Protein AF-B3LUR9-F1 (afdb_monomer)

Foldseek 3Di:
DVVVVVVVVVVVVVVVVPPPPVPCPPCPVVPPCVVVCVVVPPPQDFDDDDPPCVPPDPDDDPPDDDPDDDDDDDDGHD

Radius of gyration: 27.23 Å; Cα contacts (8 Å, |Δi|>4): 16; chains: 1; bounding box: 45×37×78 Å

pLDDT: mean 79.04, std 15.39, range [53.53, 98.12]

Mean predicted aligned error: 14.52 Å

Organism: Saccharomyces cerevisiae (strain RM11-1a) (NCBI:txid285006)

Nearest PDB structures (foldseek):
  5jj1-assembly1_E  TM=2.237E-01  e=5.015E+00  Lederbergvirus P22

Structure (mmCIF, N/CA/C/O backbone):
data_AF-B3LUR9-F1
#
_entry.id   AF-B3LUR9-F1
#
loop_
_atom_site.group_PDB
_atom_site.id
_atom_site.type_symbol
_atom_site.label_atom_id
_atom_site.label_alt_id
_atom_site.label_comp_id
_atom_site.label_asym_id
_atom_site.label_entity_id
_atom_site.label_seq_id
_atom_site.pdbx_PDB_ins_code
_atom_site.Cartn_x
_atom_site.Cartn_y
_atom_site.Cartn_z
_atom_site.occupancy
_atom_site.B_iso_or_equiv
_atom_site.auth_seq_id
_atom_site.auth_comp_id
_atom_site.auth_asym_id
_atom_site.auth_atom_id
_atom_site.pdbx_PDB_model_num
ATOM 1 N N . MET A 1 1 ? 25.292 25.667 -58.165 1.00 60.91 1 MET A N 1
ATOM 2 C CA . MET A 1 1 ? 24.469 24.513 -57.730 1.00 60.91 1 MET A CA 1
ATOM 3 C C . MET A 1 1 ? 24.937 23.921 -56.398 1.00 60.91 1 MET A C 1
ATOM 5 O O . MET A 1 1 ? 24.101 23.765 -55.521 1.00 60.91 1 MET A O 1
ATOM 9 N N . LEU A 1 2 ? 26.243 23.699 -56.180 1.00 62.66 2 LEU A N 1
ATOM 10 C CA . LEU A 1 2 ? 26.779 23.108 -54.937 1.00 62.66 2 LEU A CA 1
ATOM 11 C C . LEU A 1 2 ? 26.405 23.868 -53.645 1.00 62.66 2 LEU A C 1
ATOM 13 O O . LEU A 1 2 ? 26.010 23.257 -52.662 1.00 62.66 2 LEU A O 1
ATOM 17 N N . LYS A 1 3 ? 26.447 25.208 -53.663 1.00 64.62 3 LYS A N 1
ATOM 18 C CA . LYS A 1 3 ? 26.096 26.038 -52.493 1.00 64.62 3 LYS A CA 1
ATOM 19 C C . LYS A 1 3 ? 24.637 25.860 -52.058 1.00 64.62 3 LYS A C 1
ATOM 21 O O . LYS A 1 3 ? 24.366 25.776 -50.870 1.00 64.62 3 LYS A O 1
ATOM 26 N N . SER A 1 4 ? 23.715 25.744 -53.016 1.00 68.38 4 SER A N 1
ATOM 27 C CA . SER A 1 4 ? 22.285 25.565 -52.730 1.00 68.38 4 SER A CA 1
ATOM 28 C C . SER A 1 4 ? 22.019 24.236 -52.027 1.00 68.38 4 SER A C 1
ATOM 30 O O . SER A 1 4 ? 21.261 24.207 -51.069 1.00 68.38 4 SER A O 1
ATOM 32 N N . ALA A 1 5 ? 22.693 23.163 -52.452 1.00 72.25 5 ALA A N 1
ATOM 33 C CA . ALA A 1 5 ? 22.574 21.855 -51.813 1.00 72.25 5 ALA A CA 1
ATOM 34 C C . ALA A 1 5 ? 23.099 21.874 -50.367 1.00 72.25 5 ALA A C 1
ATOM 36 O O . ALA A 1 5 ? 22.459 21.326 -49.474 1.00 72.25 5 ALA A O 1
ATOM 37 N N . VAL A 1 6 ? 24.216 22.567 -50.117 1.00 75.44 6 VAL A N 1
ATOM 38 C CA . VAL A 1 6 ? 24.786 22.714 -48.766 1.00 75.44 6 VAL A CA 1
ATOM 39 C C . VAL A 1 6 ? 23.836 23.475 -47.835 1.00 75.44 6 VAL A C 1
ATOM 41 O O . VAL A 1 6 ? 23.617 23.041 -46.707 1.00 75.44 6 VAL A O 1
ATOM 44 N N . TYR A 1 7 ? 23.211 24.559 -48.307 1.00 72.88 7 TYR A N 1
ATOM 45 C CA . TYR A 1 7 ? 22.234 25.303 -47.503 1.00 72.88 7 TYR A CA 1
ATOM 46 C C . TYR A 1 7 ? 20.960 24.495 -47.220 1.00 72.88 7 TYR A C 1
ATOM 48 O O . TYR A 1 7 ? 20.433 24.572 -46.113 1.00 72.88 7 TYR A O 1
ATOM 56 N N . SER A 1 8 ? 20.492 23.681 -48.171 1.00 69.62 8 SER A N 1
ATOM 57 C CA . SER A 1 8 ? 19.332 22.803 -47.968 1.00 69.62 8 SER A CA 1
ATOM 58 C C . SER A 1 8 ? 19.601 21.691 -46.949 1.00 69.62 8 SER A C 1
ATOM 60 O O . SER A 1 8 ? 18.739 21.407 -46.121 1.00 69.62 8 SER A O 1
ATOM 62 N N . ILE A 1 9 ? 20.799 21.096 -46.962 1.00 70.12 9 ILE A N 1
ATOM 63 C CA . ILE A 1 9 ? 21.199 20.069 -45.985 1.00 70.12 9 ILE A CA 1
ATOM 64 C C . ILE A 1 9 ? 21.321 20.681 -44.583 1.00 70.12 9 ILE A C 1
ATOM 66 O O . ILE A 1 9 ? 20.827 20.106 -43.612 1.00 70.12 9 ILE A O 1
ATOM 70 N N . LEU A 1 10 ? 21.915 21.874 -44.477 1.00 68.50 10 LEU A N 1
ATOM 71 C CA . LEU A 1 10 ? 22.047 22.575 -43.202 1.00 68.50 10 LEU A CA 1
ATOM 72 C C . LEU A 1 10 ? 20.674 22.959 -42.627 1.00 68.50 10 LEU A C 1
ATOM 74 O O . LEU A 1 10 ? 20.414 22.712 -41.451 1.00 68.50 10 LEU A O 1
ATOM 78 N N . ALA A 1 11 ? 19.764 23.469 -43.464 1.00 66.62 11 ALA A N 1
ATOM 79 C CA . ALA A 1 11 ? 18.394 23.766 -43.055 1.00 66.62 11 ALA A CA 1
ATOM 80 C C . ALA A 1 11 ? 17.655 22.508 -42.569 1.00 66.62 11 ALA A C 1
ATOM 82 O O . ALA A 1 11 ? 17.054 22.550 -41.501 1.00 66.62 11 ALA A O 1
ATOM 83 N N . ALA A 1 12 ? 17.762 21.381 -43.284 1.00 63.56 12 ALA A N 1
ATOM 84 C CA . ALA A 1 12 ? 17.129 20.115 -42.902 1.00 63.56 12 ALA A CA 1
ATOM 85 C C . ALA A 1 12 ? 17.660 19.550 -41.568 1.00 63.56 12 ALA A C 1
ATOM 87 O O . ALA A 1 12 ? 16.882 19.026 -40.773 1.00 63.56 12 ALA A O 1
ATOM 88 N N . SER A 1 13 ? 18.960 19.702 -41.284 1.00 60.66 13 SER A N 1
ATOM 89 C CA . SER A 1 13 ? 19.556 19.261 -40.011 1.00 60.66 13 SER A CA 1
ATOM 90 C C . SER A 1 13 ? 19.103 20.072 -38.789 1.00 60.66 13 SER A C 1
ATOM 92 O O . SER A 1 13 ? 19.086 19.543 -37.680 1.00 60.66 13 SER A O 1
ATOM 94 N N . LEU A 1 14 ? 18.684 21.328 -38.980 1.00 59.03 14 LEU A N 1
ATOM 95 C CA . LEU A 1 14 ? 18.213 22.196 -37.895 1.00 59.03 14 LEU A CA 1
ATOM 96 C C . LEU A 1 14 ? 16.741 21.944 -37.531 1.00 59.03 14 LEU A C 1
ATOM 98 O O . LEU A 1 14 ? 16.361 22.142 -36.378 1.00 59.03 14 LEU A O 1
ATOM 102 N N . VAL A 1 15 ? 15.915 21.459 -38.468 1.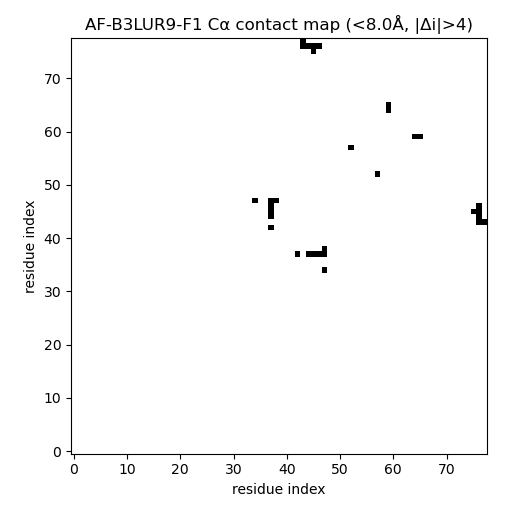00 60.31 15 VAL A N 1
ATOM 103 C CA . VAL A 1 15 ? 14.482 21.205 -38.208 1.00 60.31 15 VAL A CA 1
ATOM 104 C C . VAL A 1 15 ? 14.277 20.040 -37.231 1.00 60.31 15 VAL A C 1
ATOM 106 O O . VAL A 1 15 ? 13.375 20.093 -36.400 1.00 60.31 15 VAL A O 1
ATOM 109 N N . ASN A 1 16 ? 15.157 19.032 -37.256 1.00 55.12 16 ASN A N 1
ATOM 110 C CA . ASN A 1 16 ? 15.088 17.877 -36.347 1.00 55.12 16 ASN A CA 1
ATOM 111 C C . ASN A 1 16 ? 15.624 18.150 -34.930 1.00 55.12 16 ASN A C 1
ATOM 113 O O . ASN A 1 16 ? 15.423 17.326 -34.042 1.00 55.12 16 ASN A O 1
ATOM 117 N N . ALA A 1 17 ? 16.294 19.284 -34.699 1.00 53.53 17 ALA A N 1
ATOM 118 C CA . ALA A 1 17 ? 16.782 19.679 -33.374 1.00 53.53 17 ALA A CA 1
ATOM 119 C C . ALA A 1 17 ? 15.822 20.638 -32.638 1.00 53.53 17 ALA A C 1
ATOM 121 O O . ALA A 1 17 ? 15.987 20.872 -31.444 1.00 53.53 17 ALA A O 1
ATOM 122 N N . GLY A 1 18 ? 14.816 21.188 -33.331 1.00 55.06 18 GLY A N 1
ATOM 123 C CA . GLY A 1 18 ? 13.871 22.172 -32.786 1.00 55.06 18 GLY A CA 1
ATOM 124 C C . GLY A 1 18 ? 12.595 21.594 -32.165 1.00 55.06 18 GLY A C 1
ATOM 125 O O . GLY A 1 18 ? 11.795 22.350 -31.620 1.00 55.06 18 GLY A O 1
ATOM 126 N N . THR A 1 19 ? 12.372 20.279 -32.240 1.00 56.84 19 THR A N 1
ATOM 127 C CA . THR A 1 19 ? 11.154 19.629 -31.717 1.00 56.84 19 THR A CA 1
ATOM 128 C C . THR A 1 19 ? 11.282 19.154 -30.272 1.00 56.84 19 THR A C 1
ATOM 130 O O . THR A 1 19 ? 10.305 18.661 -29.712 1.00 56.84 19 THR A O 1
ATOM 133 N N . ILE A 1 20 ? 12.457 19.295 -29.649 1.00 58.81 20 ILE A N 1
ATOM 134 C CA . ILE A 1 20 ? 12.623 19.030 -28.218 1.00 58.81 20 ILE A CA 1
ATOM 135 C C . ILE A 1 20 ? 12.221 20.312 -27.480 1.00 58.81 20 ILE A C 1
ATOM 137 O O . ILE A 1 20 ? 12.917 21.321 -27.618 1.00 58.81 20 ILE A O 1
ATOM 141 N N . PRO A 1 21 ? 11.108 20.329 -26.726 1.00 61.09 21 PRO A N 1
ATOM 142 C CA . PRO A 1 21 ? 10.688 21.523 -26.005 1.00 61.09 21 PRO A CA 1
ATOM 143 C C . PRO A 1 21 ? 11.786 21.947 -25.019 1.00 61.09 21 PRO A C 1
ATOM 145 O O . PRO A 1 21 ? 12.051 21.259 -24.031 1.00 61.09 21 PRO A O 1
ATOM 148 N N . LEU A 1 22 ? 12.434 23.088 -25.283 1.00 58.50 22 LEU A N 1
ATOM 149 C CA . LEU A 1 22 ? 13.414 23.683 -24.373 1.00 58.50 22 LEU A CA 1
ATOM 150 C C . LEU A 1 22 ? 12.747 23.924 -23.009 1.00 58.50 22 LEU A C 1
ATOM 152 O O . LEU A 1 22 ? 11.768 24.660 -22.913 1.00 58.50 22 LEU A O 1
ATOM 156 N N . GLY A 1 23 ? 13.273 23.284 -21.962 1.00 57.47 23 GLY A N 1
ATOM 157 C CA . GLY A 1 23 ? 12.756 23.386 -20.591 1.00 57.47 23 GLY A CA 1
ATOM 158 C C . GLY A 1 23 ? 11.841 22.240 -20.144 1.00 57.47 23 GLY A C 1
ATOM 159 O O . GLY A 1 23 ? 11.488 22.189 -18.971 1.00 57.47 23 GLY A O 1
ATOM 160 N N . LYS A 1 24 ? 11.499 21.289 -21.023 1.00 58.69 24 LYS A N 1
ATOM 161 C CA . LYS A 1 24 ? 10.834 20.032 -20.646 1.00 58.69 24 LYS A CA 1
ATOM 162 C C . LYS A 1 24 ? 11.776 18.867 -20.918 1.00 58.69 24 LYS A C 1
ATOM 164 O O . LYS A 1 24 ? 11.753 18.264 -21.986 1.00 58.69 24 LYS A O 1
ATOM 169 N N . LEU A 1 25 ? 12.587 18.522 -19.925 1.00 62.28 25 LEU A N 1
ATOM 170 C CA . LEU A 1 25 ? 13.145 17.176 -19.832 1.00 62.28 25 LEU A CA 1
ATOM 171 C C . LEU A 1 25 ? 11.967 16.267 -19.451 1.00 62.28 25 LEU A C 1
ATOM 173 O O . LEU A 1 25 ? 11.718 16.037 -18.273 1.00 62.28 25 LEU A O 1
ATOM 177 N N . SER A 1 26 ? 11.168 15.886 -20.453 1.00 60.75 26 SER A N 1
ATOM 178 C CA . SER A 1 26 ? 9.756 15.476 -20.330 1.00 60.75 26 SER A CA 1
ATOM 179 C C . SER A 1 26 ? 9.479 14.302 -19.400 1.00 60.75 26 SER A C 1
ATOM 181 O O . SER A 1 26 ? 8.323 14.069 -19.063 1.00 60.75 26 SER A O 1
ATOM 183 N N . ASP A 1 27 ? 10.513 13.587 -18.973 1.00 59.78 27 ASP A N 1
ATOM 184 C CA . ASP A 1 27 ? 10.378 12.378 -18.178 1.00 59.78 27 ASP A CA 1
ATOM 185 C C . ASP A 1 27 ? 11.453 12.251 -17.091 1.00 59.78 27 ASP A C 1
ATOM 187 O O . ASP A 1 27 ? 11.542 11.193 -16.481 1.00 59.78 27 ASP A O 1
ATOM 191 N N . ILE A 1 28 ? 12.248 13.294 -16.786 1.00 62.25 28 ILE A N 1
ATOM 192 C CA . ILE A 1 28 ? 13.194 13.218 -15.647 1.00 62.25 28 ILE A CA 1
ATOM 193 C C . ILE A 1 28 ? 12.451 12.979 -14.335 1.00 62.25 28 ILE A C 1
ATOM 195 O O . ILE A 1 28 ? 12.906 12.177 -13.527 1.00 62.25 28 ILE A O 1
ATOM 199 N N . ASP A 1 29 ? 11.264 13.559 -14.176 1.00 61.00 29 ASP A N 1
ATOM 200 C CA . ASP A 1 29 ? 10.400 13.305 -13.017 1.00 61.00 29 ASP A CA 1
ATOM 201 C C . ASP A 1 29 ? 9.903 11.844 -12.950 1.00 61.00 29 ASP A C 1
ATOM 203 O O . ASP A 1 29 ? 9.463 11.380 -11.899 1.00 61.00 29 ASP A O 1
ATOM 207 N N . LYS A 1 30 ? 9.983 11.095 -14.063 1.00 56.91 30 LYS A N 1
ATOM 208 C CA . LYS A 1 30 ? 9.688 9.652 -14.132 1.00 56.91 30 LYS A CA 1
ATOM 209 C C . LYS A 1 30 ? 10.932 8.777 -13.969 1.00 56.91 30 LYS A C 1
ATOM 211 O O . LYS A 1 30 ? 10.799 7.576 -13.717 1.00 56.91 30 LYS A O 1
ATOM 216 N N . ILE A 1 31 ? 12.136 9.339 -14.110 1.00 58.47 31 ILE A N 1
ATOM 217 C CA . ILE A 1 31 ? 13.386 8.615 -13.873 1.00 58.47 31 ILE A CA 1
ATOM 218 C C . ILE A 1 31 ? 13.502 8.375 -12.366 1.00 58.47 31 ILE A C 1
ATOM 220 O O . ILE A 1 31 ? 13.839 9.270 -11.600 1.00 58.47 31 ILE A O 1
ATOM 224 N N . GLY A 1 32 ? 13.236 7.141 -11.941 1.00 60.59 32 GLY A N 1
ATOM 225 C CA . GLY A 1 32 ? 13.572 6.666 -10.597 1.00 60.59 32 GLY A CA 1
ATOM 226 C C . GLY A 1 32 ? 12.438 6.008 -9.820 1.00 60.59 32 GLY A C 1
ATOM 227 O O . GLY A 1 32 ? 12.735 5.241 -8.912 1.00 60.59 32 GLY A O 1
ATOM 228 N N . THR A 1 33 ? 11.167 6.231 -10.168 1.00 72.25 33 THR A N 1
ATOM 229 C CA . THR A 1 33 ? 10.057 5.654 -9.386 1.00 72.25 33 THR A CA 1
ATOM 230 C C . THR A 1 33 ? 9.445 4.423 -10.045 1.00 72.25 33 THR A C 1
ATOM 232 O O . THR A 1 33 ? 9.302 3.419 -9.358 1.00 72.25 33 THR A O 1
ATOM 235 N N . GLN A 1 34 ? 9.137 4.460 -11.352 1.00 81.00 34 GLN A N 1
ATOM 236 C CA . GLN A 1 34 ? 8.586 3.340 -12.152 1.00 81.00 34 GLN A CA 1
ATOM 237 C C . GLN A 1 34 ? 7.573 2.446 -11.394 1.00 81.00 34 GLN A C 1
ATOM 239 O O . GLN A 1 34 ? 7.487 1.248 -11.643 1.00 81.00 34 GLN A O 1
ATOM 244 N N . THR A 1 35 ? 6.798 3.002 -10.459 1.00 86.25 35 THR A N 1
ATOM 245 C CA . THR A 1 35 ? 6.015 2.222 -9.482 1.00 86.25 35 THR A CA 1
ATOM 246 C C . THR A 1 35 ? 4.849 1.486 -10.129 1.00 86.25 35 THR A C 1
ATOM 248 O O . THR A 1 35 ? 4.401 0.457 -9.628 1.00 86.25 35 THR A O 1
ATOM 251 N N . GLU A 1 36 ? 4.403 1.968 -11.289 1.00 88.00 36 GLU A N 1
ATOM 252 C CA . GLU A 1 36 ? 3.368 1.348 -12.115 1.00 88.00 36 GLU A CA 1
ATOM 253 C C . GLU A 1 36 ? 3.734 -0.075 -12.560 1.00 88.00 36 GLU A C 1
ATOM 255 O O . GLU A 1 36 ? 2.837 -0.866 -12.843 1.00 88.00 36 GLU A O 1
ATOM 260 N N . ILE A 1 37 ? 5.026 -0.438 -12.581 1.00 90.00 37 ILE A N 1
ATOM 261 C CA . ILE A 1 37 ? 5.446 -1.799 -12.932 1.00 90.00 37 ILE A CA 1
ATOM 262 C C . ILE A 1 37 ? 5.313 -2.786 -11.763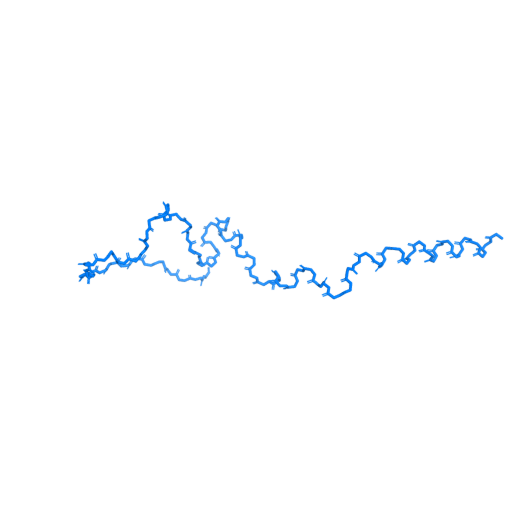 1.00 90.00 37 ILE A C 1
ATOM 264 O O . ILE A 1 37 ? 5.236 -3.990 -11.995 1.00 90.00 37 ILE A O 1
ATOM 268 N N . PHE A 1 38 ? 5.267 -2.318 -10.508 1.00 91.12 38 PHE A N 1
ATOM 269 C CA . PHE A 1 38 ? 5.329 -3.185 -9.321 1.00 91.12 38 PHE A CA 1
ATOM 270 C C . PHE A 1 38 ? 4.245 -4.276 -9.282 1.00 91.12 38 PHE A C 1
ATOM 272 O O . PHE A 1 38 ? 4.597 -5.419 -8.972 1.00 91.12 38 PHE A O 1
ATOM 279 N N . PRO A 1 39 ? 2.979 -4.013 -9.676 1.00 91.38 39 PRO A N 1
ATOM 280 C CA . PRO A 1 39 ? 1.956 -5.056 -9.766 1.00 91.38 39 PRO A CA 1
ATOM 281 C C . PRO A 1 39 ? 2.295 -6.191 -10.742 1.00 91.38 39 PRO A C 1
ATOM 283 O O . PRO A 1 39 ? 1.791 -7.302 -10.596 1.00 91.38 39 PRO A O 1
ATOM 286 N N . PHE A 1 40 ? 3.163 -5.933 -11.723 1.00 92.62 40 PHE A N 1
ATOM 287 C CA . PHE A 1 40 ? 3.572 -6.893 -12.748 1.00 92.62 40 PHE A CA 1
ATOM 288 C C . PHE A 1 40 ? 4.872 -7.639 -12.397 1.00 92.62 40 PHE A C 1
ATOM 290 O O . PHE A 1 40 ? 5.242 -8.574 -13.101 1.00 92.62 40 PHE A O 1
ATOM 297 N N . LEU A 1 41 ? 5.557 -7.278 -11.301 1.00 93.38 41 LEU A N 1
ATOM 298 C CA . LEU A 1 41 ? 6.829 -7.889 -10.880 1.00 93.38 41 LEU A CA 1
ATOM 299 C C . LEU A 1 41 ? 6.672 -9.150 -10.010 1.00 93.38 41 LEU A C 1
ATOM 301 O O . LEU A 1 41 ? 7.656 -9.631 -9.451 1.00 93.38 41 LEU A O 1
ATOM 305 N N . GLY A 1 42 ? 5.457 -9.679 -9.838 1.00 91.75 42 GLY A N 1
ATOM 306 C CA . GLY A 1 42 ? 5.236 -10.990 -9.205 1.00 91.75 42 GLY A CA 1
ATOM 307 C C . GLY A 1 42 ? 5.789 -11.140 -7.778 1.00 91.75 42 GLY A C 1
ATOM 308 O O . GLY A 1 42 ? 6.136 -12.244 -7.367 1.00 91.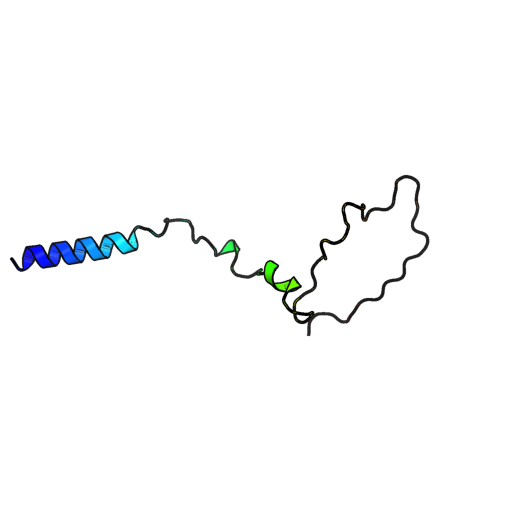75 42 GLY A O 1
ATOM 309 N N . GLY A 1 43 ? 5.904 -10.045 -7.018 1.00 92.19 43 GLY A N 1
ATOM 310 C CA . GLY A 1 43 ? 6.447 -10.054 -5.652 1.00 92.19 43 GLY A CA 1
ATOM 311 C C . GLY A 1 43 ? 7.977 -10.006 -5.551 1.00 92.19 43 GLY A C 1
ATOM 312 O O . GLY A 1 43 ? 8.502 -10.211 -4.452 1.00 92.19 43 GLY A O 1
ATOM 313 N N . SER A 1 44 ? 8.671 -9.751 -6.666 1.00 93.81 44 SER A N 1
ATOM 314 C CA . SER A 1 44 ? 10.096 -9.384 -6.716 1.00 93.81 44 SER A CA 1
ATOM 315 C C . SER A 1 44 ? 10.331 -7.872 -6.632 1.00 93.81 44 SER A C 1
ATOM 317 O O . SER A 1 44 ? 11.462 -7.439 -6.443 1.00 93.81 44 SER A O 1
ATOM 319 N N . GLY A 1 45 ? 9.281 -7.067 -6.811 1.00 90.88 45 GLY A N 1
ATOM 320 C CA . GLY A 1 45 ? 9.340 -5.618 -6.647 1.00 90.88 45 GLY A CA 1
ATOM 321 C C . GLY A 1 45 ? 9.171 -5.172 -5.189 1.00 90.88 45 GLY A C 1
ATOM 322 O O . GLY A 1 45 ? 8.810 -5.988 -4.335 1.00 90.88 45 GLY A O 1
ATOM 323 N N . PRO A 1 46 ? 9.380 -3.874 -4.913 1.00 92.12 46 PRO A N 1
ATOM 324 C CA . PRO A 1 46 ? 9.057 -3.271 -3.625 1.00 92.1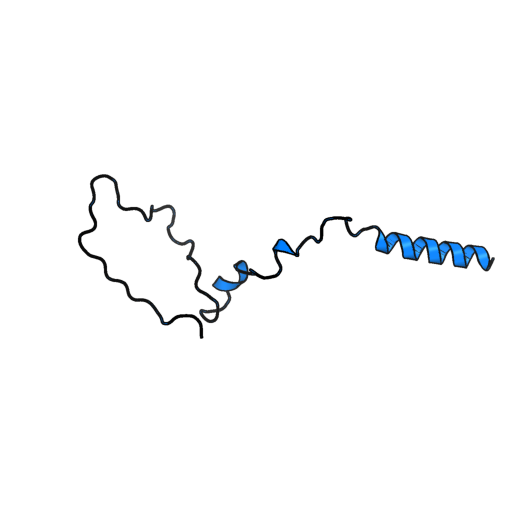2 46 PRO A CA 1
ATOM 325 C C . PRO A 1 46 ? 7.576 -3.405 -3.254 1.00 92.12 46 PRO A C 1
ATOM 327 O O . PRO A 1 46 ? 6.716 -3.651 -4.109 1.00 92.12 46 PRO A O 1
ATOM 330 N N . TYR A 1 47 ? 7.264 -3.196 -1.975 1.00 92.69 47 TYR A N 1
ATOM 331 C CA . TYR A 1 47 ? 5.872 -3.119 -1.522 1.00 92.69 47 TYR A CA 1
ATOM 332 C C . TYR A 1 47 ? 5.096 -1.991 -2.232 1.00 92.69 47 TYR A C 1
ATOM 334 O O . TYR A 1 47 ? 5.598 -0.881 -2.413 1.00 92.69 47 TYR A O 1
ATOM 342 N N . TYR A 1 48 ? 3.831 -2.253 -2.571 1.00 90.88 48 TYR A N 1
ATOM 343 C CA . TYR A 1 48 ? 2.867 -1.245 -3.012 1.00 90.88 48 TYR A CA 1
ATOM 344 C C . TYR A 1 48 ? 1.500 -1.503 -2.374 1.00 90.88 48 TYR A C 1
ATOM 346 O O . TYR A 1 48 ? 1.124 -2.646 -2.104 1.00 90.88 48 TYR A O 1
ATOM 354 N N . SER A 1 49 ? 0.733 -0.437 -2.141 1.00 87.81 49 SER A N 1
ATOM 355 C CA . SER A 1 49 ? -0.640 -0.561 -1.652 1.00 87.81 49 SER A CA 1
ATOM 356 C C . SER A 1 49 ? -1.537 -1.080 -2.772 1.00 87.81 49 SER A C 1
ATOM 358 O O . SER A 1 49 ? -1.741 -0.399 -3.777 1.00 87.81 49 SER A O 1
ATOM 360 N N . PHE A 1 50 ? -2.077 -2.286 -2.605 1.00 82.75 50 PHE A N 1
ATOM 361 C CA . PHE A 1 50 ? -3.030 -2.842 -3.559 1.00 82.75 50 PHE A CA 1
ATOM 362 C C . PHE A 1 50 ? -4.326 -2.005 -3.565 1.00 82.75 50 PHE A C 1
ATOM 364 O O . PHE A 1 50 ? -4.855 -1.725 -2.488 1.00 82.75 50 PHE A O 1
ATOM 371 N N . PRO A 1 51 ? -4.874 -1.633 -4.738 1.00 73.56 51 PRO A N 1
ATOM 372 C CA . PRO A 1 51 ? -6.036 -0.739 -4.850 1.00 73.56 51 PRO A CA 1
ATOM 373 C C . PRO A 1 51 ? -7.388 -1.391 -4.487 1.00 73.56 51 PRO A C 1
ATOM 375 O O . PRO A 1 51 ? -8.443 -0.833 -4.760 1.00 73.56 51 PRO A O 1
ATOM 378 N N . GLY A 1 52 ? -7.388 -2.597 -3.918 1.00 68.75 52 GLY A N 1
ATOM 379 C CA . GLY A 1 52 ? -8.574 -3.447 -3.763 1.00 68.75 52 GLY A CA 1
ATOM 380 C C . GLY A 1 52 ? -9.458 -3.156 -2.552 1.00 68.75 52 GLY A C 1
ATOM 381 O O . GLY A 1 52 ? -10.006 -4.102 -1.996 1.00 68.75 52 GLY A O 1
ATOM 382 N N . ASP A 1 53 ? -9.586 -1.904 -2.111 1.00 74.31 53 ASP A N 1
ATOM 383 C CA . ASP A 1 53 ? -10.509 -1.570 -1.017 1.00 74.31 53 ASP A CA 1
ATOM 384 C C . ASP A 1 53 ? -11.976 -1.475 -1.479 1.00 74.31 53 ASP A C 1
ATOM 386 O O . ASP A 1 53 ? -12.876 -1.469 -0.645 1.00 74.31 53 ASP A O 1
ATOM 390 N N . TYR A 1 54 ? -12.233 -1.466 -2.798 1.00 84.50 54 TYR A N 1
ATOM 391 C CA . TYR A 1 54 ? -13.569 -1.363 -3.409 1.00 84.50 54 TYR A CA 1
ATOM 392 C C . TYR A 1 54 ? -14.403 -0.188 -2.856 1.00 84.50 54 TYR A C 1
ATOM 394 O O . TYR A 1 54 ? -15.632 -0.244 -2.847 1.00 84.50 54 TYR A O 1
ATOM 402 N N . GLY A 1 55 ? -13.742 0.878 -2.388 1.00 86.62 55 GLY A N 1
ATOM 403 C CA . GLY A 1 55 ? -14.392 2.031 -1.759 1.00 86.62 55 GLY A CA 1
ATOM 404 C C . GLY A 1 55 ? -14.763 1.842 -0.282 1.00 86.62 55 GLY A C 1
ATOM 405 O O . GLY A 1 55 ? -15.418 2.711 0.292 1.00 86.62 55 GLY A O 1
ATOM 406 N N . ILE A 1 56 ? -14.357 0.739 0.352 1.00 89.19 56 ILE A N 1
ATOM 407 C CA . ILE A 1 56 ? -14.501 0.530 1.796 1.00 89.19 56 ILE A CA 1
ATOM 408 C C . ILE A 1 56 ? -13.402 1.321 2.510 1.00 89.19 56 ILE A C 1
ATOM 410 O O . ILE A 1 56 ? -12.215 1.118 2.257 1.00 89.19 56 ILE A O 1
ATOM 414 N N . SER A 1 57 ? -13.790 2.209 3.429 1.00 89.69 57 SER A N 1
ATOM 415 C CA . SER A 1 57 ? -12.819 2.967 4.222 1.00 89.69 57 SER A CA 1
ATOM 416 C C . SER A 1 57 ? -11.923 2.036 5.044 1.00 89.69 57 SER A C 1
ATOM 418 O O . SER A 1 57 ? -12.393 1.081 5.664 1.00 89.69 57 SER A O 1
ATOM 420 N N . ARG A 1 58 ? -10.621 2.339 5.060 1.00 88.62 58 ARG A N 1
ATOM 421 C CA . ARG A 1 58 ? -9.623 1.653 5.897 1.00 88.62 58 ARG A CA 1
ATOM 422 C C . ARG A 1 58 ? -9.608 2.166 7.334 1.00 88.62 58 ARG A C 1
ATOM 424 O O . ARG A 1 58 ? -8.954 1.559 8.183 1.00 88.62 58 ARG A O 1
ATOM 431 N N . ASP A 1 59 ? -10.283 3.280 7.580 1.00 91.88 59 ASP A N 1
ATOM 432 C CA . ASP A 1 59 ? -10.354 3.885 8.895 1.00 91.88 59 ASP A CA 1
ATOM 433 C C . ASP A 1 59 ? -11.294 3.094 9.800 1.00 91.88 59 ASP A C 1
ATOM 435 O O . ASP A 1 59 ? -12.214 2.401 9.354 1.00 91.88 59 ASP A O 1
ATOM 439 N N . LEU A 1 60 ? -11.070 3.215 11.105 1.00 94.94 60 LEU A N 1
ATOM 440 C CA . LEU A 1 60 ? -12.028 2.708 12.074 1.00 94.94 60 LEU A CA 1
ATOM 441 C C . LEU A 1 60 ? -13.347 3.476 11.912 1.00 94.94 60 LEU A C 1
ATOM 443 O O . LEU A 1 60 ? -13.319 4.708 11.868 1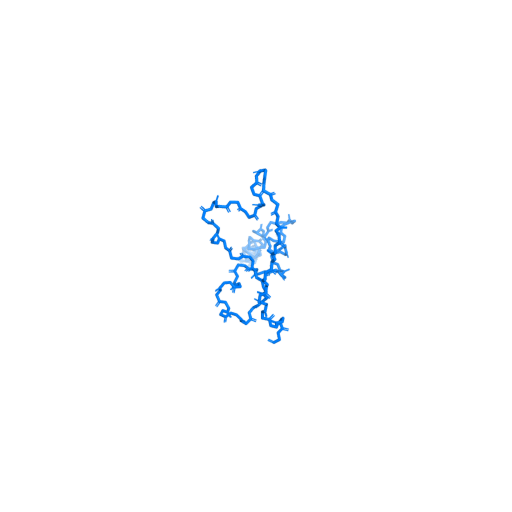.00 94.94 60 LEU A O 1
ATOM 447 N N . PRO A 1 61 ? -14.498 2.785 11.850 1.00 95.88 61 PRO A N 1
ATOM 448 C CA . PRO A 1 61 ? -15.787 3.453 11.787 1.00 95.88 61 PRO A CA 1
ATOM 449 C C . PRO A 1 61 ? -16.002 4.393 12.973 1.00 95.88 61 PRO A C 1
ATOM 451 O O . PRO A 1 61 ? -15.506 4.152 14.079 1.00 95.88 61 PRO A O 1
ATOM 454 N N . GLU A 1 62 ? -16.814 5.428 12.763 1.00 95.69 62 GLU A N 1
ATOM 455 C CA . GLU A 1 62 ? -17.253 6.295 13.854 1.00 95.69 62 GLU A CA 1
ATOM 456 C C . GLU A 1 62 ? -17.883 5.454 14.975 1.00 95.69 62 GLU A C 1
ATOM 458 O O . GLU A 1 62 ? -18.574 4.467 14.713 1.00 95.69 62 GLU A O 1
ATOM 463 N N . SER A 1 63 ? -17.630 5.830 16.233 1.00 95.81 63 SER A N 1
ATOM 464 C CA . SER A 1 63 ? -18.046 5.111 17.455 1.00 95.81 63 SER A CA 1
ATOM 465 C C . SER A 1 63 ? -17.421 3.725 17.699 1.00 95.81 63 SER A C 1
ATOM 467 O O . SER A 1 63 ? -17.760 3.078 18.690 1.00 95.81 63 SER A O 1
ATOM 469 N N . CYS A 1 64 ? -16.481 3.275 16.861 1.00 96.50 64 CYS A N 1
ATOM 470 C CA . CYS A 1 64 ? -15.750 2.022 17.068 1.00 96.50 64 CYS A CA 1
ATOM 471 C C . CYS A 1 64 ? -14.345 2.255 17.650 1.00 96.50 64 CYS A C 1
ATOM 473 O O . CYS A 1 64 ? -13.697 3.263 17.382 1.00 96.50 64 CYS A O 1
ATOM 475 N N . GLU A 1 65 ? -13.840 1.279 18.410 1.00 97.00 65 GLU A N 1
ATOM 476 C CA . GLU A 1 65 ? -12.477 1.280 18.95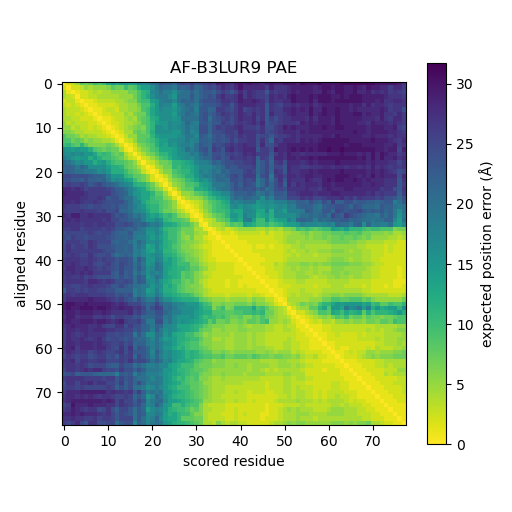3 1.00 97.00 65 GLU A CA 1
ATOM 477 C C . GLU A 1 65 ? -11.791 -0.057 18.643 1.00 97.00 65 GLU A C 1
ATOM 479 O O . GLU A 1 65 ? -12.359 -1.129 18.873 1.00 97.00 65 GLU A O 1
ATOM 484 N N . MET A 1 66 ? -10.557 -0.012 18.134 1.00 96.56 66 MET A N 1
ATOM 485 C CA . MET A 1 66 ? -9.769 -1.216 17.867 1.00 96.56 66 MET A CA 1
ATOM 486 C C . MET A 1 66 ? -9.342 -1.875 19.180 1.00 96.56 66 MET A C 1
ATOM 488 O O . MET A 1 66 ? -8.608 -1.284 19.965 1.00 96.56 66 MET A O 1
ATOM 492 N N . LYS A 1 67 ? -9.764 -3.122 19.405 1.00 98.12 67 LYS A N 1
ATOM 493 C CA . LYS A 1 67 ? -9.392 -3.885 20.611 1.00 98.12 67 LYS A CA 1
ATOM 494 C C . LYS A 1 67 ? -8.207 -4.824 20.409 1.00 98.12 67 LYS A C 1
ATOM 496 O O . LYS A 1 67 ? -7.493 -5.115 21.362 1.00 98.12 67 LYS A O 1
ATOM 501 N N . GLN A 1 68 ? -7.986 -5.297 19.186 1.00 97.88 68 GLN A N 1
ATOM 502 C CA . GLN A 1 68 ? -6.893 -6.207 18.854 1.00 97.88 68 GLN A CA 1
ATOM 503 C C . GLN A 1 68 ? -6.541 -6.090 17.369 1.0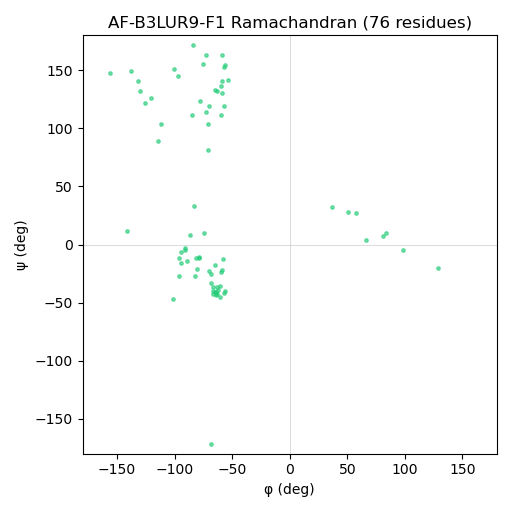0 97.88 68 GLN A C 1
ATOM 505 O O . GLN A 1 68 ? -7.423 -5.880 16.538 1.00 97.88 68 GLN A O 1
ATOM 510 N N . VAL A 1 69 ? -5.261 -6.282 17.039 1.00 97.06 69 VAL A N 1
ATOM 511 C CA . VAL A 1 69 ? -4.760 -6.399 15.665 1.00 97.06 69 VAL A CA 1
ATOM 512 C C . VAL A 1 69 ? -3.839 -7.612 15.555 1.00 97.06 69 VAL A C 1
ATOM 514 O O . VAL A 1 69 ? -3.063 -7.897 16.465 1.00 97.06 69 VAL A O 1
ATOM 517 N N . GLN A 1 70 ? -3.933 -8.339 14.445 1.00 97.81 70 GLN A N 1
ATOM 518 C CA . GLN A 1 70 ? -2.998 -9.402 14.087 1.00 97.81 70 GLN A CA 1
ATOM 519 C C . GLN A 1 70 ? -2.460 -9.102 12.691 1.00 97.81 70 GLN A C 1
ATOM 521 O O . GLN A 1 70 ? -3.231 -8.968 11.744 1.00 97.81 70 GLN A O 1
ATOM 526 N N . MET A 1 71 ? -1.140 -8.975 12.570 1.00 96.25 71 MET A N 1
ATOM 527 C CA . MET A 1 71 ? -0.466 -8.661 11.314 1.00 96.25 71 MET A CA 1
ATOM 528 C C . MET A 1 71 ? 0.498 -9.790 10.965 1.00 96.25 71 MET A C 1
ATOM 530 O O . MET A 1 71 ? 1.375 -10.127 11.756 1.00 96.25 71 MET A O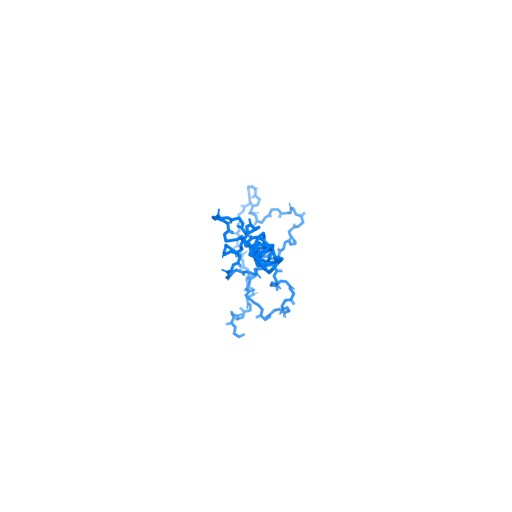 1
ATOM 534 N N . VAL A 1 72 ? 0.358 -10.340 9.761 1.00 97.44 72 VAL A N 1
ATOM 535 C CA . VAL A 1 72 ? 1.319 -11.285 9.185 1.00 97.44 72 VAL A CA 1
ATOM 536 C C . VAL A 1 72 ? 1.996 -10.589 8.011 1.00 97.44 72 VAL A C 1
ATOM 538 O O . VAL A 1 72 ? 1.399 -10.413 6.953 1.00 97.44 72 VAL A O 1
ATOM 541 N N . GLY A 1 73 ? 3.232 -10.143 8.225 1.00 94.50 73 GLY A N 1
ATOM 542 C CA . GLY A 1 73 ? 4.063 -9.528 7.192 1.00 94.50 73 GLY A CA 1
ATOM 543 C C . GLY A 1 73 ? 5.030 -10.533 6.569 1.00 94.50 73 GLY A C 1
ATOM 544 O O . GLY A 1 73 ? 5.559 -11.405 7.258 1.00 94.50 73 GLY A O 1
ATOM 545 N N . ARG A 1 74 ? 5.295 -10.395 5.265 1.00 96.19 74 ARG A N 1
ATOM 546 C CA . ARG A 1 74 ? 6.444 -11.047 4.615 1.00 96.19 74 ARG A CA 1
ATOM 547 C C . ARG A 1 74 ? 7.739 -10.334 5.040 1.00 96.19 74 ARG A C 1
ATOM 549 O O . ARG A 1 74 ? 7.705 -9.201 5.513 1.00 96.19 74 ARG A O 1
ATOM 556 N N . HIS A 1 75 ? 8.884 -10.982 4.839 1.00 97.75 75 HIS A N 1
ATOM 557 C CA . HIS A 1 75 ? 10.176 -10.291 4.836 1.00 97.75 75 HIS A CA 1
ATOM 558 C C . HIS A 1 75 ? 10.193 -9.151 3.795 1.00 97.75 75 HIS A C 1
ATOM 560 O O . HIS A 1 75 ? 9.480 -9.224 2.790 1.00 97.75 75 HIS A O 1
ATOM 566 N N . GLY A 1 76 ? 11.033 -8.140 4.025 1.00 94.38 76 GLY A N 1
ATOM 567 C CA . GLY A 1 76 ? 11.223 -7.019 3.099 1.00 94.38 76 GLY A CA 1
ATOM 568 C C . GLY A 1 76 ? 11.915 -7.406 1.789 1.00 94.38 76 GLY A C 1
ATOM 569 O O . GLY A 1 76 ? 12.125 -8.592 1.497 1.00 94.38 76 GLY A O 1
ATOM 570 N N . GLU A 1 77 ? 12.255 -6.381 1.013 1.00 93.62 77 GLU A N 1
ATOM 571 C CA . GLU A 1 77 ? 12.930 -6.478 -0.277 1.00 93.62 77 GLU A CA 1
ATOM 572 C C . GLU A 1 77 ? 14.283 -7.195 -0.153 1.00 93.62 77 GLU A C 1
ATOM 574 O O . GLU A 1 77 ? 15.095 -6.883 0.722 1.00 93.62 77 GLU A O 1
ATOM 579 N N . ARG A 1 78 ? 14.506 -8.182 -1.027 1.00 90.88 78 ARG A N 1
ATOM 580 C CA . ARG A 1 78 ? 15.735 -8.978 -1.141 1.00 90.88 78 ARG A CA 1
ATOM 581 C C . ARG A 1 78 ? 15.775 -9.748 -2.457 1.00 90.88 78 ARG A C 1
ATOM 583 O O . ARG A 1 78 ? 14.682 -9.968 -3.028 1.00 90.88 78 ARG A O 1
#

Sequence (78 aa):
MLKSAVYSILAASLVNAGTIPLGKLSDIDKIGTQTEIFPFLGGSGPYYSFPGDYGISRDLPESCEMKQVQMVGRHGER

Solvent-accessible surface area (backbone atoms only — no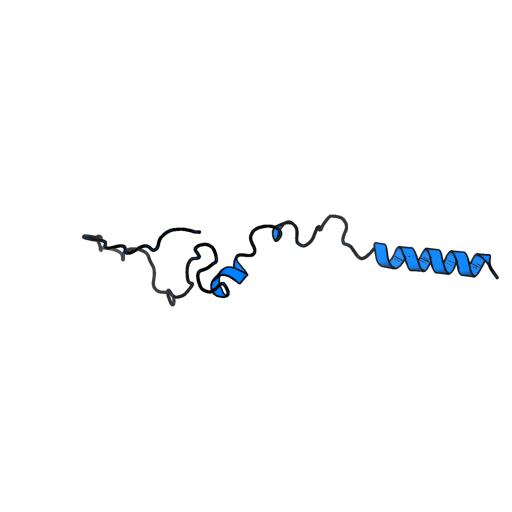t comparable to full-atom values): 5620 Å² total; per-residue (Å²): 112,70,68,60,54,53,53,51,53,54,53,57,62,51,60,76,65,66,76,63,59,87,92,54,73,86,50,58,92,54,66,84,66,67,62,86,49,36,86,76,43,82,80,73,42,69,91,75,86,77,84,81,53,84,86,55,76,89,64,78,57,88,98,58,78,91,87,79,86,88,86,89,77,78,82,78,86,125

Secondary structure (DSSP, 8-state):
-HHHHHHHHHHHHHHTTSSS-TT--TTGGGTTT-GGGGGGSTTSSPP---STTTT--SSPPTT---------PPP---

InterPro domains:
  IPR029033 Histidine phosphatase superfamily [G3DSA:3.40.50.1240] (34-78)
  IPR029033 Histidine phosphatase superfamily [SSF53254] (33-78)